Protein AF-A0A3D2ISQ5-F1 (afdb_monomer_lite)

Radius of gyration: 19.72 Å; chains: 1; bounding box: 46×24×69 Å

Structure (mmCIF, N/CA/C/O backbone):
data_AF-A0A3D2ISQ5-F1
#
_entry.id   AF-A0A3D2ISQ5-F1
#
loop_
_atom_site.group_PDB
_atom_site.id
_atom_site.type_symbol
_atom_site.label_atom_id
_atom_site.label_alt_id
_atom_site.label_comp_id
_atom_site.label_asym_id
_atom_site.label_entity_id
_atom_site.label_seq_id
_atom_site.pdbx_PDB_ins_code
_atom_site.Cartn_x
_atom_site.Cartn_y
_atom_site.Cartn_z
_atom_site.occupancy
_atom_site.B_iso_or_equiv
_atom_site.auth_seq_id
_atom_site.auth_comp_id
_atom_site.auth_asym_id
_atom_site.auth_atom_id
_atom_site.pdbx_PDB_model_num
ATOM 1 N N . MET A 1 1 ? 30.476 -6.057 -50.466 1.00 36.81 1 MET A N 1
ATOM 2 C CA . MET A 1 1 ? 29.668 -5.274 -49.507 1.00 36.81 1 MET A CA 1
ATOM 3 C C . MET A 1 1 ? 29.248 -6.210 -48.394 1.00 36.81 1 MET A C 1
ATOM 5 O O . MET A 1 1 ? 28.459 -7.108 -48.647 1.00 36.81 1 MET A O 1
ATOM 9 N N . THR A 1 2 ? 29.824 -6.058 -47.205 1.00 35.75 2 THR A N 1
ATOM 10 C CA . THR A 1 2 ? 29.483 -6.879 -46.037 1.00 35.75 2 THR A CA 1
ATOM 11 C C . THR A 1 2 ? 28.446 -6.111 -45.229 1.00 35.75 2 THR A C 1
ATOM 13 O O . THR A 1 2 ? 28.744 -5.031 -44.726 1.00 35.75 2 THR A O 1
ATOM 16 N N . ILE A 1 3 ? 27.216 -6.621 -45.166 1.00 45.00 3 ILE A N 1
ATOM 17 C CA . ILE A 1 3 ? 26.147 -6.029 -44.357 1.00 45.00 3 ILE A CA 1
ATOM 18 C C . ILE A 1 3 ? 26.458 -6.379 -42.902 1.00 45.00 3 ILE A C 1
ATOM 20 O O . ILE A 1 3 ? 26.284 -7.519 -42.481 1.00 45.00 3 ILE A O 1
ATOM 24 N N . ALA A 1 4 ? 26.982 -5.414 -42.150 1.00 48.41 4 ALA A N 1
ATOM 25 C CA . ALA A 1 4 ? 27.129 -5.546 -40.711 1.00 48.41 4 ALA A CA 1
ATOM 26 C C . ALA A 1 4 ? 25.734 -5.445 -40.081 1.00 48.41 4 ALA A C 1
ATOM 28 O O . ALA A 1 4 ? 25.139 -4.369 -40.040 1.00 48.41 4 ALA A O 1
ATOM 29 N N . THR A 1 5 ? 25.196 -6.565 -39.603 1.00 49.75 5 THR A N 1
ATOM 30 C CA . THR A 1 5 ? 24.053 -6.569 -38.690 1.00 49.75 5 THR A CA 1
ATOM 31 C C . THR A 1 5 ? 24.490 -5.892 -37.398 1.00 49.75 5 THR A C 1
ATOM 33 O O . THR A 1 5 ? 25.179 -6.484 -36.567 1.00 49.75 5 THR A O 1
ATOM 36 N N . SER A 1 6 ? 24.121 -4.621 -37.235 1.00 53.31 6 SER A N 1
ATOM 37 C CA . SER A 1 6 ? 24.227 -3.922 -35.962 1.00 53.31 6 SER A CA 1
ATOM 38 C C . SER A 1 6 ? 23.303 -4.617 -34.966 1.00 53.31 6 SER A C 1
ATOM 40 O O . SER A 1 6 ? 22.108 -4.335 -34.906 1.00 53.31 6 SER A O 1
ATOM 42 N N . HIS A 1 7 ? 23.850 -5.556 -34.200 1.00 51.69 7 HIS A N 1
ATOM 43 C CA . HIS A 1 7 ? 23.223 -6.031 -32.979 1.00 51.69 7 HIS A CA 1
ATOM 44 C C . HIS A 1 7 ? 23.154 -4.849 -32.015 1.00 51.69 7 HIS A C 1
ATOM 46 O O . HIS A 1 7 ? 24.131 -4.518 -31.346 1.00 51.69 7 HIS A O 1
ATOM 52 N N . THR A 1 8 ? 22.006 -4.176 -31.973 1.00 55.41 8 THR A N 1
ATOM 53 C CA . THR A 1 8 ? 21.670 -3.299 -30.858 1.00 55.41 8 THR A CA 1
ATOM 54 C C . THR A 1 8 ? 21.606 -4.207 -29.629 1.00 55.41 8 THR A C 1
ATOM 56 O O . THR A 1 8 ? 20.790 -5.133 -29.625 1.00 55.41 8 THR A O 1
ATOM 59 N N . PRO A 1 9 ? 22.482 -4.044 -28.623 1.00 51.16 9 PRO A N 1
ATOM 60 C CA . PRO A 1 9 ? 22.378 -4.838 -27.411 1.00 51.16 9 PRO A CA 1
ATOM 61 C C . PRO A 1 9 ? 21.010 -4.522 -26.820 1.00 51.16 9 PRO A C 1
ATOM 63 O O . PRO A 1 9 ? 20.696 -3.341 -26.653 1.00 51.16 9 PRO A O 1
ATOM 66 N N . GLU A 1 10 ? 20.186 -5.538 -26.550 1.00 55.97 10 GLU A N 1
ATOM 67 C CA . GLU A 1 10 ? 18.948 -5.327 -25.802 1.00 55.97 10 GLU A CA 1
ATOM 68 C C . GLU A 1 10 ? 19.310 -4.504 -24.563 1.00 55.97 10 GLU A C 1
ATOM 70 O O . GLU A 1 10 ? 20.126 -4.933 -23.741 1.00 55.97 10 GLU A O 1
ATOM 75 N N . SER A 1 11 ? 18.769 -3.285 -24.470 1.00 57.72 11 SER A N 1
ATOM 76 C CA . SER A 1 11 ? 18.879 -2.449 -23.280 1.00 57.72 11 SER A CA 1
ATOM 77 C C . SER A 1 11 ? 18.552 -3.343 -22.095 1.00 57.72 11 SER A C 1
ATOM 79 O O . SER A 1 11 ? 17.449 -3.885 -22.086 1.00 57.72 11 SER A O 1
ATOM 81 N N . LYS A 1 12 ? 19.522 -3.574 -21.194 1.00 57.19 12 LYS A N 1
ATOM 82 C CA . LYS A 1 12 ? 19.449 -4.502 -20.050 1.00 57.19 12 LYS A CA 1
ATOM 83 C C . LYS A 1 12 ? 18.000 -4.672 -19.585 1.00 57.19 12 LYS A C 1
ATOM 85 O O . LYS A 1 12 ? 17.524 -3.844 -18.815 1.00 57.19 12 LYS A O 1
ATOM 90 N N . LYS A 1 13 ? 17.300 -5.706 -20.068 1.00 57.69 13 LYS A N 1
ATOM 91 C CA . LYS A 1 13 ? 15.940 -6.009 -19.615 1.00 57.69 13 LYS A CA 1
ATOM 92 C C . LYS A 1 13 ? 16.077 -6.272 -18.127 1.00 57.69 13 LYS A C 1
ATOM 94 O O . LYS A 1 13 ? 16.698 -7.266 -17.742 1.00 57.69 13 LYS A O 1
ATOM 99 N N . ILE A 1 14 ? 15.609 -5.351 -17.287 1.00 62.44 14 ILE A N 1
ATOM 100 C CA . ILE A 1 14 ? 15.660 -5.560 -15.847 1.00 62.44 14 ILE A CA 1
ATOM 101 C C . ILE A 1 14 ? 14.761 -6.767 -15.615 1.00 62.44 14 ILE A C 1
ATOM 103 O O . ILE A 1 14 ? 13.574 -6.763 -15.947 1.00 62.44 14 ILE A O 1
ATOM 107 N N . ASN A 1 15 ? 15.379 -7.858 -15.167 1.00 73.00 15 ASN A N 1
ATOM 108 C CA . ASN A 1 15 ? 14.728 -9.157 -15.112 1.00 73.00 15 ASN A CA 1
ATOM 109 C C . ASN A 1 15 ? 13.374 -9.005 -14.398 1.00 73.00 15 ASN A C 1
ATOM 111 O O . ASN A 1 15 ? 13.309 -8.380 -13.341 1.00 73.00 15 ASN A O 1
ATOM 115 N N . GLY A 1 16 ? 12.291 -9.527 -14.971 1.00 71.31 16 GLY A N 1
ATOM 116 C CA . GLY A 1 16 ? 10.963 -9.512 -14.348 1.00 71.31 16 GLY A CA 1
ATOM 117 C C . GLY A 1 16 ? 10.217 -8.169 -14.292 1.00 71.31 16 GLY A C 1
ATOM 118 O O . GLY A 1 16 ? 9.302 -8.054 -13.482 1.00 71.31 16 GLY A O 1
ATOM 119 N N . GLU A 1 17 ? 10.555 -7.167 -15.112 1.00 79.44 17 GLU A N 1
ATOM 120 C CA . GLU A 1 17 ? 9.748 -5.932 -15.262 1.00 79.44 17 GLU A CA 1
ATOM 121 C C . GLU A 1 17 ? 8.310 -6.184 -15.736 1.00 79.44 17 GLU A C 1
ATOM 123 O O . GLU A 1 17 ? 7.391 -5.468 -15.352 1.00 79.44 17 GLU A O 1
ATOM 128 N N . HIS A 1 18 ? 8.109 -7.238 -16.526 1.00 82.94 18 HIS A N 1
ATOM 129 C CA . HIS A 1 18 ? 6.800 -7.664 -17.022 1.00 82.94 18 HIS A CA 1
ATOM 130 C C . HIS A 1 18 ? 5.982 -8.455 -15.985 1.00 82.94 18 HIS A C 1
ATOM 132 O O . HIS A 1 18 ? 4.837 -8.811 -16.253 1.00 82.94 18 HIS A O 1
ATOM 138 N N . ILE A 1 19 ? 6.557 -8.775 -14.819 1.00 89.00 19 ILE A N 1
ATOM 139 C CA . ILE A 1 19 ? 5.844 -9.503 -13.767 1.00 89.00 19 ILE A CA 1
ATOM 140 C C . ILE A 1 19 ? 4.914 -8.527 -13.054 1.00 89.00 19 ILE A C 1
ATOM 142 O O . ILE A 1 19 ? 5.369 -7.547 -12.457 1.00 89.00 19 ILE A O 1
ATOM 146 N N . LEU A 1 20 ? 3.621 -8.837 -13.075 1.00 92.62 20 LEU A N 1
ATOM 147 C CA . LEU A 1 20 ? 2.625 -8.171 -12.249 1.00 92.62 20 LEU A CA 1
ATOM 148 C C . LEU A 1 20 ? 2.540 -8.863 -10.890 1.00 92.62 20 LEU A C 1
ATOM 150 O O . LEU A 1 20 ? 2.415 -10.084 -10.809 1.00 92.62 20 LEU A O 1
ATOM 154 N N . ILE A 1 21 ? 2.595 -8.071 -9.826 1.00 92.00 21 ILE A N 1
ATOM 155 C CA . ILE A 1 21 ? 2.383 -8.526 -8.455 1.00 92.00 21 ILE A CA 1
ATOM 156 C C . ILE A 1 21 ? 1.065 -7.939 -7.979 1.00 92.00 21 ILE A C 1
ATOM 158 O O . ILE A 1 21 ? 0.839 -6.743 -8.139 1.00 92.00 21 ILE A O 1
ATOM 162 N N . ASN A 1 22 ? 0.225 -8.782 -7.385 1.00 92.00 22 ASN A N 1
ATOM 163 C CA . ASN A 1 22 ? -0.920 -8.360 -6.593 1.00 92.00 22 ASN A CA 1
ATOM 164 C C . ASN A 1 22 ? -0.634 -8.690 -5.126 1.00 92.00 22 ASN A C 1
ATOM 166 O O . ASN A 1 22 ? -0.283 -9.828 -4.810 1.00 92.00 22 ASN A O 1
ATOM 170 N N . MET A 1 23 ? -0.773 -7.705 -4.249 1.00 87.81 23 MET A N 1
ATOM 171 C CA . MET A 1 23 ? -0.622 -7.871 -2.810 1.00 87.81 23 MET A CA 1
ATOM 172 C C . MET A 1 23 ? -1.927 -7.498 -2.124 1.00 87.81 23 MET A C 1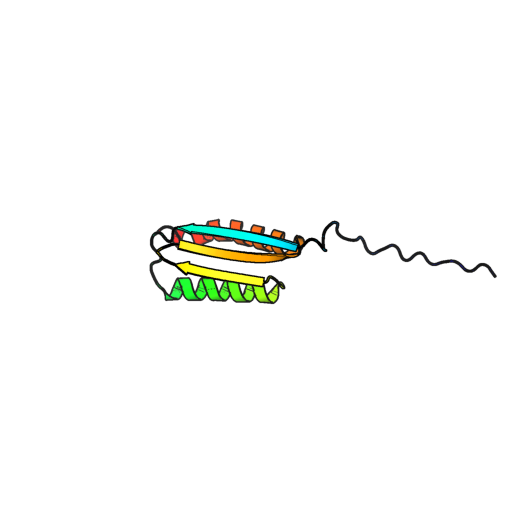
ATOM 174 O O . MET A 1 23 ? -2.528 -6.476 -2.446 1.00 87.81 23 MET A O 1
ATOM 178 N N . ILE A 1 24 ? -2.340 -8.330 -1.170 1.00 88.69 24 ILE A N 1
ATOM 179 C CA . ILE A 1 24 ? -3.519 -8.102 -0.340 1.00 88.69 24 ILE A CA 1
ATOM 180 C C . ILE A 1 24 ? -3.055 -8.023 1.110 1.00 88.69 24 ILE A C 1
ATOM 182 O O . ILE A 1 24 ? -2.374 -8.923 1.600 1.00 88.69 24 ILE A O 1
ATOM 186 N N . TYR A 1 25 ? -3.427 -6.940 1.777 1.00 82.69 25 TYR A N 1
ATOM 187 C CA . TYR A 1 25 ? -3.161 -6.690 3.182 1.00 82.69 25 TYR A CA 1
ATOM 188 C C . TYR A 1 25 ? -4.483 -6.567 3.935 1.00 82.69 25 TYR A C 1
ATOM 190 O O . TYR A 1 25 ? -5.411 -5.897 3.477 1.00 82.69 25 TYR A O 1
ATOM 198 N N . ILE A 1 26 ? -4.561 -7.234 5.085 1.00 84.69 26 ILE A N 1
ATOM 199 C CA . ILE A 1 26 ? -5.728 -7.222 5.963 1.00 84.69 26 ILE A CA 1
ATOM 200 C C . ILE A 1 26 ? -5.257 -6.807 7.353 1.00 84.69 26 ILE A C 1
ATOM 202 O O . ILE A 1 26 ? -4.379 -7.454 7.925 1.00 84.69 26 ILE A O 1
ATOM 206 N N . ALA A 1 27 ? -5.847 -5.743 7.890 1.00 79.81 27 ALA A N 1
ATOM 207 C CA . ALA A 1 27 ? -5.544 -5.224 9.218 1.00 79.81 27 ALA A CA 1
ATOM 208 C C . ALA A 1 27 ? -6.812 -4.994 10.024 1.00 79.81 27 ALA A C 1
ATOM 210 O O . ALA A 1 27 ? -7.831 -4.570 9.480 1.00 79.81 27 ALA A O 1
ATOM 211 N N . LYS A 1 28 ? -6.732 -5.222 11.335 1.00 81.38 28 LYS A N 1
ATOM 212 C CA . LYS A 1 28 ? -7.768 -4.783 12.265 1.00 81.38 28 LYS A CA 1
ATOM 213 C C . LYS A 1 28 ? -7.616 -3.278 12.494 1.00 81.38 28 LYS A C 1
ATOM 215 O O . LYS A 1 28 ? -6.531 -2.809 12.815 1.00 81.38 28 LYS A O 1
ATOM 220 N N . ASN A 1 29 ? -8.706 -2.551 12.322 1.00 70.56 29 ASN A N 1
ATOM 221 C CA . ASN A 1 29 ? -8.870 -1.149 12.665 1.00 70.56 29 ASN A CA 1
ATOM 222 C C . ASN A 1 29 ? -9.187 -1.049 14.166 1.00 70.56 29 ASN A C 1
ATOM 224 O O . ASN A 1 29 ? -10.351 -1.016 14.564 1.00 70.56 29 ASN A O 1
ATOM 228 N N . VAL A 1 30 ? -8.151 -1.141 14.996 1.00 58.25 30 VAL A N 1
ATOM 229 C CA . VAL A 1 30 ? -8.233 -0.845 16.430 1.00 58.25 30 VAL A CA 1
ATOM 230 C C . VAL A 1 30 ? -7.947 0.642 16.573 1.00 58.25 30 VAL A C 1
ATOM 232 O O . VAL A 1 30 ? -6.802 1.039 16.413 1.00 58.25 30 VAL A O 1
ATOM 235 N N . ASP A 1 31 ? -9.015 1.410 16.785 1.00 62.12 31 ASP A N 1
ATOM 236 C CA . ASP A 1 31 ? -9.011 2.842 17.089 1.00 62.12 31 ASP A CA 1
ATOM 237 C C . ASP A 1 31 ? -8.349 3.724 16.016 1.00 62.12 31 ASP A C 1
ATOM 239 O O . ASP A 1 31 ? -7.149 3.957 15.980 1.00 62.12 31 ASP A O 1
ATOM 243 N N . LEU A 1 32 ? -9.171 4.220 15.090 1.00 58.47 32 LEU A N 1
ATOM 244 C CA . LEU A 1 32 ? -8.785 5.311 14.200 1.00 58.47 32 LEU A CA 1
ATOM 245 C C . LEU A 1 32 ? -9.505 6.565 14.639 1.00 58.47 32 LEU A C 1
ATOM 247 O O . LEU A 1 32 ? -10.581 6.911 14.140 1.00 58.47 32 LEU A O 1
ATOM 251 N N . ASP A 1 33 ? -8.896 7.224 15.614 1.00 61.53 33 ASP A N 1
ATOM 252 C CA . ASP A 1 33 ? -9.353 8.516 16.069 1.00 61.53 33 ASP A CA 1
ATOM 253 C C . ASP A 1 33 ? -9.015 9.593 15.017 1.00 61.53 33 ASP A C 1
ATOM 255 O O . ASP A 1 33 ? -7.898 9.728 14.518 1.00 61.53 33 ASP A O 1
ATOM 259 N N . SER A 1 34 ? -10.038 10.377 14.669 1.00 59.91 34 SER A N 1
ATOM 260 C CA . SER A 1 34 ? -10.050 11.498 13.714 1.00 59.91 34 SER A CA 1
ATOM 261 C C . SER A 1 34 ? -10.149 11.150 12.208 1.00 59.91 34 SER A C 1
ATOM 263 O O . SER A 1 34 ? -9.188 11.030 11.447 1.00 59.91 34 SER A O 1
ATOM 265 N N . GLY A 1 35 ? -11.387 11.125 11.697 1.00 70.88 35 GLY A N 1
ATOM 266 C CA . GLY A 1 35 ? -11.681 10.912 10.270 1.00 70.88 35 GLY A CA 1
ATOM 267 C C . GLY A 1 35 ? -10.967 11.866 9.290 1.00 70.88 35 GLY A C 1
ATOM 268 O O . GLY A 1 35 ? -10.797 11.518 8.122 1.00 70.88 35 GLY A O 1
ATOM 269 N N . ILE A 1 36 ? -10.497 13.039 9.735 1.00 77.00 36 ILE A N 1
ATOM 270 C CA . ILE A 1 36 ? -9.738 13.987 8.898 1.00 77.00 36 ILE A CA 1
ATOM 271 C C . ILE A 1 36 ? -8.328 13.465 8.592 1.00 77.00 36 ILE A C 1
ATOM 273 O O . ILE A 1 36 ? -7.888 13.550 7.443 1.00 77.00 36 ILE A O 1
ATOM 277 N N . GLU A 1 37 ? -7.612 12.937 9.586 1.00 76.69 37 GLU A N 1
ATOM 278 C CA . GLU A 1 37 ? -6.246 12.435 9.395 1.00 76.69 37 GLU A CA 1
ATOM 279 C C . GLU A 1 37 ? -6.242 11.165 8.555 1.00 76.69 37 GLU A C 1
ATOM 281 O O . GLU A 1 37 ? -5.467 11.067 7.599 1.00 76.69 37 GLU A O 1
ATOM 286 N N . LEU A 1 38 ? -7.195 10.264 8.816 1.00 77.56 38 LEU A N 1
ATOM 287 C CA . LEU A 1 38 ? -7.416 9.086 7.984 1.00 77.56 38 LEU A CA 1
ATOM 288 C C . LEU A 1 38 ? -7.671 9.481 6.526 1.00 77.56 38 LEU A C 1
ATOM 290 O O . LEU A 1 38 ? -7.000 8.985 5.624 1.00 77.56 38 LEU A O 1
ATOM 294 N N . THR A 1 39 ? -8.591 10.417 6.281 1.00 80.00 39 THR A N 1
ATOM 295 C CA . THR A 1 39 ? -8.920 10.855 4.915 1.00 80.00 39 THR A CA 1
ATOM 296 C C . THR A 1 39 ? -7.701 11.444 4.198 1.00 80.00 39 THR A C 1
ATOM 298 O O . THR A 1 39 ? -7.471 11.143 3.027 1.00 80.00 39 THR A O 1
ATOM 301 N N . ARG A 1 40 ? -6.872 12.237 4.892 1.00 83.62 40 ARG A N 1
ATOM 302 C CA . ARG A 1 40 ? -5.625 12.785 4.325 1.00 83.62 40 ARG A CA 1
ATOM 303 C C . ARG A 1 40 ? -4.613 11.694 3.988 1.00 83.62 40 ARG A C 1
ATOM 305 O O . ARG A 1 40 ? -4.007 11.750 2.918 1.00 83.62 40 ARG A O 1
ATOM 312 N N . ALA A 1 41 ? -4.435 10.714 4.871 1.00 80.38 41 ALA A N 1
ATOM 313 C CA . ALA A 1 41 ? -3.533 9.592 4.634 1.00 80.38 41 ALA A CA 1
ATOM 314 C C . ALA A 1 41 ? -3.996 8.756 3.431 1.00 80.38 41 ALA A C 1
ATOM 316 O O . ALA A 1 41 ? -3.191 8.431 2.558 1.00 80.38 41 ALA A O 1
ATOM 317 N N . LEU A 1 42 ? -5.297 8.471 3.338 1.00 82.75 42 LEU A N 1
ATOM 318 C CA . LEU A 1 42 ? -5.875 7.732 2.218 1.00 82.75 42 LEU A CA 1
ATOM 319 C C . LEU A 1 42 ? -5.692 8.467 0.888 1.00 82.75 42 LEU A C 1
ATOM 321 O O . LEU A 1 42 ? -5.253 7.854 -0.083 1.00 82.75 42 LEU A O 1
ATOM 325 N N . GLU A 1 43 ? -5.954 9.774 0.843 1.00 86.81 43 GLU A N 1
ATOM 326 C CA . GLU A 1 43 ? -5.781 10.564 -0.381 1.00 86.81 43 GLU A CA 1
ATOM 327 C C . GLU A 1 43 ? -4.310 10.659 -0.805 1.00 86.81 43 GLU A C 1
ATOM 329 O O . GLU A 1 43 ? -3.995 10.535 -1.991 1.00 86.81 43 GLU A O 1
ATOM 334 N N . TYR A 1 44 ? -3.393 10.815 0.155 1.00 88.31 44 TYR A N 1
ATOM 335 C CA . TYR A 1 44 ? -1.957 10.776 -0.119 1.00 88.31 44 TYR A CA 1
ATOM 336 C C . TYR A 1 44 ? -1.552 9.465 -0.805 1.00 88.31 44 TYR A C 1
ATOM 338 O O . TYR A 1 44 ? -0.879 9.481 -1.839 1.00 88.31 44 TYR A O 1
ATOM 346 N N . TRP A 1 45 ? -1.987 8.327 -0.255 1.00 86.31 45 TRP A N 1
ATOM 347 C CA . TRP A 1 45 ? -1.669 7.014 -0.813 1.00 86.31 45 TRP A CA 1
ATOM 348 C C . TRP A 1 45 ? -2.357 6.761 -2.152 1.00 86.31 45 TRP A C 1
ATOM 350 O O . TRP A 1 45 ? -1.714 6.241 -3.062 1.00 86.31 45 TRP A O 1
ATOM 360 N N . ARG A 1 46 ? -3.615 7.188 -2.315 1.00 87.69 46 ARG A N 1
ATOM 361 C CA . ARG A 1 46 ? -4.348 7.093 -3.585 1.00 87.69 46 ARG A CA 1
ATOM 362 C C . ARG A 1 46 ? -3.579 7.784 -4.712 1.00 87.69 46 ARG A C 1
ATOM 364 O O . ARG A 1 46 ? -3.330 7.161 -5.742 1.00 87.69 46 ARG A O 1
ATOM 371 N N . ARG A 1 47 ? -3.148 9.033 -4.493 1.00 91.06 47 ARG A N 1
ATOM 372 C CA . ARG A 1 47 ? -2.353 9.801 -5.466 1.00 91.06 47 ARG A CA 1
ATOM 373 C C . ARG A 1 47 ? -1.005 9.155 -5.743 1.00 91.06 47 ARG A C 1
ATOM 375 O O . ARG A 1 47 ? -0.616 9.037 -6.897 1.00 91.06 47 ARG A O 1
ATOM 382 N N . TYR A 1 48 ? -0.315 8.687 -4.702 1.00 90.25 48 TYR A N 1
ATOM 383 C CA . TYR A 1 48 ? 0.958 7.992 -4.870 1.00 90.25 48 TYR A CA 1
ATOM 384 C C . TYR A 1 48 ? 0.818 6.750 -5.761 1.00 90.25 48 TYR A C 1
ATOM 386 O O . TYR A 1 48 ? 1.640 6.543 -6.650 1.00 90.25 48 TYR A O 1
ATOM 394 N N . PHE A 1 49 ? -0.212 5.927 -5.552 1.00 90.00 49 PHE A N 1
ATOM 395 C CA . PHE A 1 49 ? -0.431 4.741 -6.378 1.00 90.00 49 PHE A CA 1
ATOM 396 C C . PHE A 1 49 ? -0.771 5.104 -7.827 1.00 90.00 49 PHE A C 1
ATOM 398 O O . PHE A 1 49 ? -0.189 4.525 -8.743 1.00 90.00 49 PHE A O 1
ATOM 405 N N . GLU A 1 50 ? -1.624 6.109 -8.032 1.00 90.25 50 GLU A N 1
ATOM 406 C CA . GLU A 1 50 ? -1.979 6.622 -9.359 1.00 90.25 50 GLU A CA 1
ATOM 407 C C . GLU A 1 50 ? -0.745 7.131 -10.125 1.00 90.25 50 GLU A C 1
ATOM 409 O O . GLU A 1 50 ? -0.479 6.681 -11.238 1.00 90.25 50 GLU A O 1
ATOM 414 N N . GLU A 1 51 ? 0.078 7.975 -9.496 1.00 94.19 51 GLU A N 1
ATOM 415 C CA . GLU A 1 51 ? 1.311 8.528 -10.081 1.00 94.19 51 GLU A CA 1
ATOM 416 C C . GLU A 1 51 ? 2.356 7.448 -10.423 1.00 94.19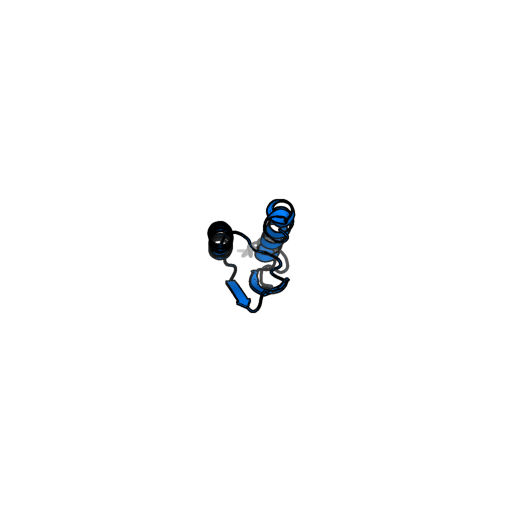 51 GLU A C 1
ATOM 418 O O . GLU A 1 51 ? 3.215 7.660 -11.279 1.00 94.19 51 GLU A O 1
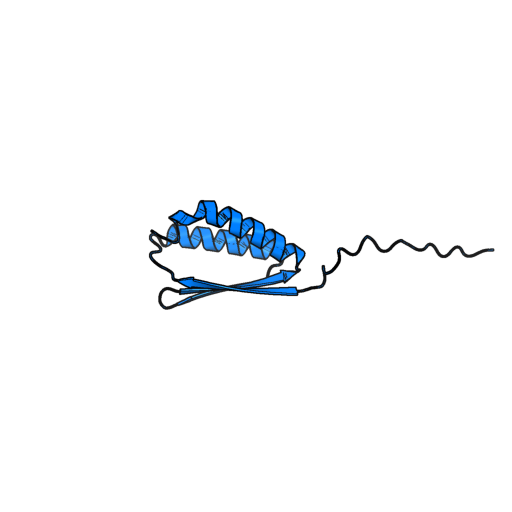ATOM 423 N N . ASN A 1 52 ? 2.293 6.280 -9.773 1.00 90.94 52 ASN A N 1
ATOM 424 C CA . ASN A 1 52 ? 3.238 5.176 -9.961 1.00 90.94 52 ASN A CA 1
ATOM 425 C C . ASN A 1 52 ? 2.659 4.006 -10.781 1.00 90.94 52 ASN A C 1
ATOM 427 O O . ASN A 1 52 ? 3.283 2.945 -10.840 1.00 90.94 52 ASN A O 1
ATOM 431 N N . ASN A 1 53 ? 1.508 4.189 -11.442 1.00 92.19 53 ASN A N 1
ATOM 432 C CA . ASN A 1 53 ? 0.818 3.153 -12.227 1.00 92.19 53 ASN A CA 1
ATOM 433 C C . ASN A 1 53 ? 0.513 1.876 -11.420 1.00 92.19 53 ASN A C 1
ATOM 435 O O . ASN A 1 53 ? 0.650 0.755 -11.917 1.00 92.19 53 ASN A O 1
ATOM 439 N N . ILE A 1 54 ? 0.120 2.046 -10.158 1.00 92.62 54 ILE A N 1
ATOM 440 C CA . ILE A 1 54 ? -0.301 0.966 -9.267 1.00 92.62 54 ILE A CA 1
ATOM 441 C C . ILE A 1 54 ? -1.820 1.045 -9.119 1.00 92.62 54 ILE A C 1
ATOM 443 O O . ILE A 1 54 ? -2.361 2.020 -8.599 1.00 92.62 54 ILE A O 1
ATOM 447 N N . ALA A 1 55 ? -2.520 0.004 -9.561 1.00 93.12 55 ALA A N 1
ATOM 448 C CA . ALA A 1 55 ? -3.944 -0.136 -9.297 1.00 93.12 55 ALA A CA 1
ATOM 449 C C . ALA A 1 55 ? -4.135 -0.481 -7.818 1.00 93.12 55 ALA A C 1
ATOM 451 O O . ALA A 1 55 ? -3.423 -1.331 -7.289 1.00 93.12 55 ALA A O 1
ATOM 452 N N . SER A 1 56 ? -5.084 0.156 -7.137 1.00 90.38 56 SER A N 1
ATOM 453 C CA . SER A 1 56 ? -5.362 -0.144 -5.733 1.00 90.38 56 SER A CA 1
ATOM 454 C C . SER A 1 56 ? -6.852 -0.086 -5.424 1.00 90.38 56 SER A C 1
ATOM 456 O O . SER A 1 56 ? -7.606 0.642 -6.067 1.00 90.38 56 SER A O 1
ATOM 458 N N . ALA A 1 57 ? -7.266 -0.872 -4.435 1.00 89.81 57 ALA A N 1
ATOM 459 C CA . ALA A 1 57 ? -8.601 -0.844 -3.861 1.00 89.81 57 ALA A CA 1
ATOM 460 C C . ALA A 1 57 ? -8.486 -0.956 -2.342 1.00 89.81 57 ALA A C 1
ATOM 462 O O . ALA A 1 57 ? -7.642 -1.695 -1.832 1.00 89.81 57 ALA A O 1
ATOM 463 N N . LEU A 1 58 ? -9.338 -0.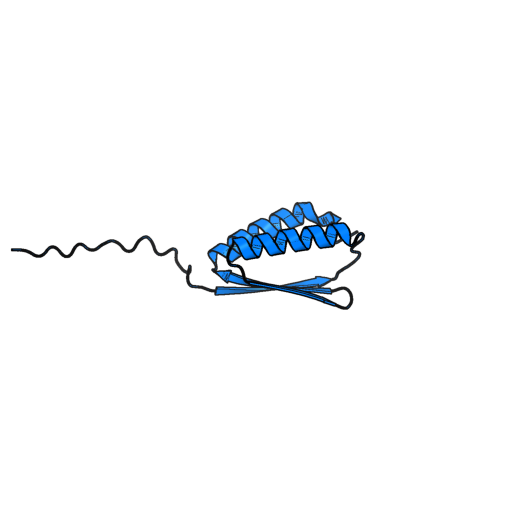221 -1.632 1.00 87.00 58 LEU A N 1
ATOM 464 C CA . LEU A 1 58 ? -9.437 -0.275 -0.183 1.00 87.00 58 LEU A CA 1
ATOM 465 C C . LEU A 1 58 ? -10.899 -0.423 0.224 1.00 87.00 58 LEU A C 1
ATOM 467 O O . LEU A 1 58 ? -11.752 0.344 -0.218 1.00 87.00 58 LEU A O 1
ATOM 471 N N . VAL A 1 59 ? -11.159 -1.384 1.102 1.00 85.88 59 VAL A N 1
ATOM 472 C CA . VAL A 1 59 ? -12.448 -1.583 1.758 1.00 85.88 59 VAL A CA 1
ATOM 473 C C . VAL A 1 59 ? -12.243 -1.454 3.261 1.00 85.88 59 VAL A C 1
ATOM 475 O O . VAL A 1 59 ? -11.308 -2.029 3.820 1.00 85.88 59 VAL A O 1
ATOM 478 N N . ILE A 1 60 ? -13.128 -0.698 3.905 1.00 81.81 60 ILE A N 1
ATOM 479 C CA . ILE A 1 60 ? -13.202 -0.576 5.359 1.00 81.81 60 ILE A CA 1
ATOM 480 C C . ILE A 1 60 ? -14.529 -1.194 5.778 1.00 81.81 60 ILE A C 1
ATOM 482 O O . ILE A 1 60 ? -15.584 -0.748 5.328 1.00 81.81 60 ILE A O 1
ATOM 486 N N . SER A 1 61 ? -14.490 -2.243 6.591 1.00 81.94 61 SER A N 1
ATOM 487 C CA . SER A 1 61 ? -15.696 -2.954 7.014 1.00 81.94 61 SER A CA 1
ATOM 488 C C . SER A 1 61 ? -15.496 -3.568 8.391 1.00 81.94 61 SER A C 1
ATOM 490 O O . SER A 1 61 ? -14.449 -4.150 8.643 1.00 81.94 61 SER A O 1
ATOM 492 N N . GLU A 1 62 ? -16.478 -3.405 9.283 1.00 81.81 62 GLU A N 1
ATOM 493 C CA . GLU A 1 62 ? -16.525 -4.049 10.610 1.00 81.81 62 GLU A CA 1
ATOM 494 C C . GLU A 1 62 ? -15.228 -3.940 11.433 1.00 81.81 62 GLU A C 1
ATOM 496 O O . GLU A 1 62 ? -14.810 -4.878 12.109 1.00 81.81 62 GLU A O 1
ATOM 501 N N . GLY A 1 63 ? -14.558 -2.787 11.370 1.00 78.56 63 GLY A N 1
ATOM 502 C CA . GLY A 1 63 ? -13.289 -2.599 12.072 1.00 78.56 63 GLY A CA 1
ATOM 503 C C . GLY A 1 63 ? -12.117 -3.339 11.420 1.00 78.56 63 GLY A C 1
ATOM 504 O O . GLY A 1 63 ? -11.160 -3.685 12.102 1.00 78.56 63 GLY A O 1
ATOM 505 N N . TYR A 1 64 ? -12.162 -3.571 10.109 1.00 82.12 64 TYR A N 1
ATOM 506 C CA . TYR A 1 64 ? -11.054 -4.083 9.309 1.00 82.12 64 TYR A CA 1
ATOM 507 C C . TYR A 1 64 ? -10.778 -3.190 8.104 1.00 82.12 64 TYR A C 1
ATOM 509 O O . TYR A 1 64 ? -11.692 -2.656 7.476 1.00 82.12 64 TYR A O 1
ATOM 517 N N . PHE A 1 65 ? -9.499 -3.097 7.755 1.00 82.19 65 PHE A N 1
ATOM 518 C CA . PHE A 1 65 ? -9.020 -2.623 6.467 1.00 82.19 65 PHE A CA 1
ATOM 519 C C . PHE A 1 65 ? -8.641 -3.817 5.610 1.00 82.19 65 PHE A C 1
ATOM 521 O O . PHE A 1 65 ? -7.817 -4.637 6.013 1.00 82.19 65 PHE A O 1
ATOM 528 N N . VAL A 1 66 ? -9.204 -3.881 4.410 1.00 86.31 66 VAL A N 1
ATOM 529 C CA . VAL A 1 66 ? -8.800 -4.818 3.366 1.00 86.31 66 VAL A CA 1
ATOM 530 C C . VAL A 1 66 ? -8.310 -3.994 2.190 1.00 86.31 66 VAL A C 1
ATOM 532 O O . VAL A 1 66 ? -9.096 -3.306 1.537 1.00 86.31 66 VAL A O 1
ATOM 535 N N . GLN A 1 67 ? -7.007 -4.041 1.930 1.00 86.25 67 GLN A N 1
ATOM 536 C CA . GLN A 1 67 ? -6.380 -3.303 0.843 1.00 86.25 67 GLN A CA 1
ATOM 537 C C . GLN A 1 67 ? -5.745 -4.263 -0.150 1.00 86.25 67 GLN A C 1
ATOM 539 O O . GLN A 1 67 ? -5.001 -5.161 0.238 1.00 86.25 67 GLN A O 1
ATOM 544 N N . SER A 1 68 ? -5.994 -4.042 -1.436 1.00 89.75 68 SER A N 1
ATOM 545 C CA . SER A 1 68 ? -5.270 -4.704 -2.518 1.00 89.75 68 SER A CA 1
ATOM 546 C C . SER A 1 68 ? -4.544 -3.679 -3.368 1.00 89.75 68 SER A C 1
ATOM 548 O O . SER A 1 68 ? -5.113 -2.629 -3.673 1.00 89.75 68 SER A O 1
ATOM 550 N N . PHE A 1 69 ? -3.331 -3.992 -3.806 1.00 89.75 69 PHE A N 1
ATOM 551 C CA . PHE A 1 69 ? -2.622 -3.197 -4.799 1.00 89.75 69 PHE A CA 1
ATOM 552 C C . PHE A 1 69 ? -1.886 -4.084 -5.800 1.00 89.75 69 PHE A C 1
ATOM 554 O O . PHE A 1 69 ? -1.269 -5.089 -5.442 1.00 89.75 69 PHE A O 1
ATOM 561 N N . GLN A 1 70 ? -1.966 -3.694 -7.069 1.00 94.06 70 GLN A N 1
ATOM 562 C CA . GLN A 1 70 ? -1.448 -4.430 -8.207 1.00 94.06 70 GLN A CA 1
ATOM 563 C C . GLN A 1 70 ? -0.604 -3.519 -9.094 1.00 94.06 70 GLN A C 1
ATOM 565 O O . GLN A 1 70 ? -1.014 -2.420 -9.460 1.00 94.06 70 GLN A O 1
ATOM 570 N N . GLY A 1 71 ? 0.573 -3.994 -9.479 1.00 93.06 71 GLY A N 1
ATOM 571 C CA . GLY A 1 71 ? 1.475 -3.248 -10.347 1.00 93.06 71 GLY A CA 1
ATOM 572 C C . GLY A 1 71 ? 2.658 -4.090 -10.794 1.00 93.06 71 GLY A C 1
ATOM 573 O O . GLY A 1 71 ? 2.752 -5.279 -10.478 1.00 93.06 71 GLY A O 1
ATOM 574 N N . THR A 1 72 ? 3.579 -3.474 -11.532 1.00 93.38 72 THR A N 1
ATOM 575 C CA . THR A 1 72 ? 4.827 -4.139 -11.921 1.00 93.38 72 THR A CA 1
ATOM 576 C C . THR A 1 72 ? 5.673 -4.435 -10.686 1.00 93.38 72 THR A C 1
ATOM 578 O O . THR A 1 72 ? 5.670 -3.685 -9.706 1.00 93.38 72 THR A O 1
ATOM 581 N N . ARG A 1 73 ? 6.444 -5.522 -10.725 1.00 89.62 73 ARG A N 1
ATOM 582 C CA . ARG A 1 73 ? 7.322 -5.907 -9.614 1.00 89.62 73 ARG A CA 1
ATOM 583 C C . ARG A 1 73 ? 8.240 -4.771 -9.127 1.00 89.62 73 ARG A C 1
ATOM 585 O O . ARG A 1 73 ? 8.333 -4.596 -7.912 1.00 89.62 73 ARG A O 1
ATOM 592 N N . PRO A 1 74 ? 8.898 -3.974 -9.994 1.00 90.62 74 PRO A N 1
ATOM 593 C CA . PRO A 1 74 ? 9.687 -2.832 -9.533 1.00 90.62 74 PRO A CA 1
ATOM 594 C C . PRO A 1 74 ? 8.849 -1.773 -8.805 1.00 90.62 74 PRO A C 1
ATOM 596 O O . PRO A 1 74 ? 9.258 -1.321 -7.735 1.00 90.62 74 PRO A O 1
ATOM 599 N N . ALA A 1 75 ? 7.670 -1.420 -9.333 1.00 90.12 75 ALA A N 1
ATOM 600 C CA . ALA A 1 75 ? 6.787 -0.425 -8.723 1.00 90.12 75 ALA A CA 1
ATOM 601 C C . ALA A 1 75 ? 6.307 -0.879 -7.337 1.00 90.12 75 ALA A C 1
ATOM 603 O O . ALA A 1 75 ? 6.395 -0.127 -6.366 1.00 90.12 75 ALA A O 1
ATOM 604 N N . ILE A 1 76 ? 5.897 -2.144 -7.221 1.00 89.44 76 ILE A N 1
ATOM 605 C CA . ILE A 1 76 ? 5.440 -2.742 -5.962 1.00 89.44 76 ILE A CA 1
ATOM 606 C C . ILE A 1 76 ? 6.574 -2.823 -4.936 1.00 89.44 76 ILE A C 1
ATOM 608 O O . ILE A 1 76 ? 6.359 -2.498 -3.773 1.00 89.44 76 ILE A O 1
ATOM 612 N N . ASN A 1 77 ? 7.797 -3.179 -5.340 1.00 88.19 77 ASN A N 1
ATOM 613 C CA . ASN A 1 77 ? 8.940 -3.224 -4.424 1.00 88.19 77 ASN A CA 1
ATOM 614 C C . ASN A 1 77 ? 9.288 -1.839 -3.852 1.00 88.19 77 ASN A C 1
ATOM 616 O O . ASN A 1 77 ? 9.597 -1.718 -2.665 1.00 88.19 77 ASN A O 1
ATOM 620 N N . ILE A 1 78 ? 9.235 -0.791 -4.682 1.00 88.38 78 ILE A N 1
ATOM 621 C CA . ILE A 1 78 ? 9.464 0.593 -4.244 1.00 88.38 78 ILE A CA 1
ATOM 622 C C . ILE A 1 78 ? 8.341 1.041 -3.305 1.00 88.38 78 ILE A C 1
ATOM 624 O O . ILE A 1 78 ? 8.622 1.567 -2.225 1.00 88.38 78 ILE A O 1
ATOM 628 N N . ALA A 1 79 ? 7.087 0.787 -3.688 1.00 85.75 79 ALA A N 1
ATOM 629 C CA . ALA A 1 79 ? 5.918 1.120 -2.886 1.00 85.75 79 ALA A CA 1
ATOM 630 C C . ALA A 1 79 ? 5.952 0.417 -1.524 1.00 85.75 79 ALA A C 1
ATOM 632 O O . ALA A 1 79 ? 5.760 1.072 -0.506 1.00 85.75 79 ALA A O 1
ATOM 633 N N . LEU A 1 80 ? 6.287 -0.876 -1.483 1.00 84.06 80 LEU A N 1
ATOM 634 C CA . LEU A 1 80 ? 6.389 -1.653 -0.249 1.00 84.06 80 LEU A CA 1
ATOM 635 C C . LEU A 1 80 ? 7.506 -1.136 0.656 1.00 84.06 80 LEU A C 1
ATOM 637 O O . LEU A 1 80 ? 7.297 -0.974 1.855 1.00 84.06 80 LEU A O 1
ATOM 641 N N . LYS A 1 81 ? 8.681 -0.823 0.097 1.00 85.50 81 LYS A N 1
ATOM 642 C CA . LYS A 1 81 ? 9.775 -0.218 0.866 1.00 85.50 81 LYS A CA 1
ATOM 643 C C . LYS A 1 81 ? 9.322 1.093 1.509 1.00 85.50 81 LYS A C 1
ATOM 645 O O . LYS A 1 81 ? 9.526 1.286 2.703 1.00 85.50 81 LYS A O 1
ATOM 650 N N . LYS A 1 82 ? 8.669 1.966 0.735 1.00 83.94 82 LYS A N 1
ATOM 651 C CA . LYS A 1 82 ? 8.124 3.233 1.235 1.00 83.94 82 LYS A CA 1
ATOM 652 C C . LYS A 1 82 ? 7.051 3.002 2.298 1.00 83.94 82 LYS A C 1
ATOM 654 O O . LYS A 1 82 ? 7.097 3.655 3.333 1.00 83.94 82 LYS A O 1
ATOM 659 N N . TYR A 1 83 ? 6.138 2.062 2.066 1.00 75.25 83 TYR A N 1
ATOM 660 C CA . TYR A 1 83 ? 5.057 1.706 2.981 1.00 75.25 83 TYR A CA 1
ATOM 661 C C . TYR A 1 83 ? 5.607 1.206 4.321 1.00 75.25 83 TYR A C 1
ATOM 663 O O . TYR A 1 83 ? 5.263 1.760 5.358 1.00 75.25 83 TYR A O 1
ATOM 671 N N . LEU A 1 84 ? 6.562 0.271 4.320 1.00 72.81 84 LEU A N 1
ATOM 672 C CA . LEU A 1 84 ? 7.194 -0.251 5.538 1.00 72.81 84 LEU A CA 1
ATOM 673 C C . LEU A 1 84 ? 7.985 0.8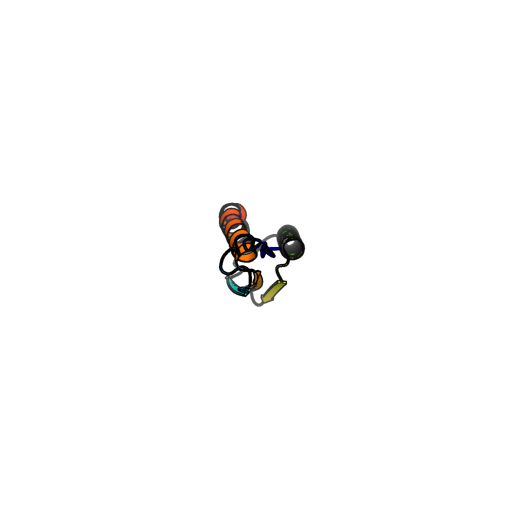18 6.308 1.00 72.81 84 LEU A C 1
ATOM 675 O O . LEU A 1 84 ? 7.888 0.891 7.531 1.00 72.81 84 LEU A O 1
ATOM 679 N N . THR A 1 85 ? 8.726 1.685 5.611 1.00 71.12 85 THR A N 1
ATOM 680 C CA . THR A 1 85 ? 9.418 2.817 6.253 1.00 71.12 85 THR A CA 1
ATOM 681 C C . THR A 1 85 ? 8.431 3.859 6.785 1.00 71.12 85 THR A C 1
ATOM 683 O O . THR A 1 85 ? 8.666 4.455 7.830 1.00 71.12 85 THR A O 1
ATOM 686 N N . SER A 1 86 ? 7.303 4.065 6.101 1.00 63.16 86 SER A N 1
ATOM 687 C CA . SER A 1 86 ? 6.255 4.977 6.557 1.00 63.16 86 SER A CA 1
ATOM 688 C C . SER A 1 86 ? 5.453 4.410 7.721 1.00 63.16 86 SER A C 1
ATOM 690 O O . SER A 1 86 ? 5.092 5.175 8.598 1.00 63.16 86 SER A O 1
ATOM 692 N N . ILE A 1 87 ? 5.245 3.092 7.809 1.00 54.16 87 ILE A N 1
ATOM 693 C CA . ILE A 1 87 ? 4.599 2.451 8.960 1.00 54.16 87 ILE A CA 1
ATOM 694 C C . ILE A 1 87 ? 5.397 2.724 10.237 1.00 54.16 87 ILE A C 1
ATOM 696 O O . ILE A 1 87 ? 4.794 2.992 11.265 1.00 54.16 87 ILE A O 1
ATOM 700 N N . GLN A 1 88 ? 6.732 2.786 10.188 1.00 45.06 88 GLN A N 1
ATOM 701 C CA . GLN A 1 88 ? 7.527 3.231 11.343 1.00 45.06 88 GLN A CA 1
ATOM 702 C C . GLN A 1 88 ? 7.278 4.698 11.752 1.00 45.06 88 GLN A C 1
ATOM 704 O O . GLN A 1 88 ? 7.511 5.035 12.907 1.00 45.06 88 GLN A O 1
ATOM 709 N N . LEU A 1 89 ? 6.772 5.553 10.854 1.00 39.62 89 LEU A N 1
ATOM 710 C C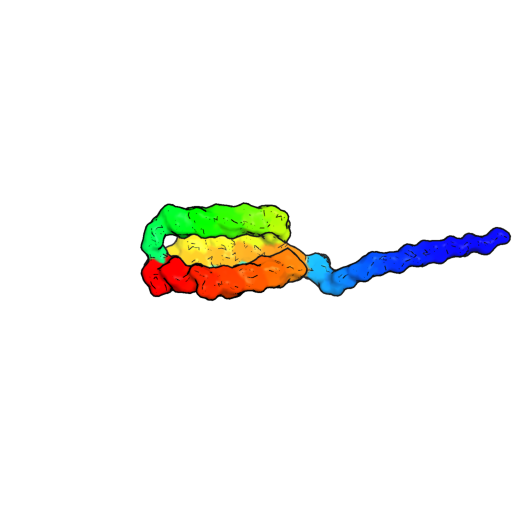A . LEU A 1 89 ? 6.312 6.918 11.163 1.00 39.62 89 LEU A CA 1
ATOM 711 C C . LEU A 1 89 ? 4.798 7.021 11.449 1.00 39.62 89 LEU A C 1
ATOM 713 O O . LEU A 1 89 ? 4.380 7.963 12.112 1.00 39.62 89 LEU A O 1
ATOM 717 N N . PHE A 1 90 ? 3.984 6.082 10.956 1.00 39.53 90 PHE A N 1
ATOM 718 C CA . PHE A 1 90 ? 2.516 6.042 11.070 1.00 39.53 90 PHE A CA 1
ATOM 719 C C . PHE A 1 90 ? 2.012 5.045 12.128 1.00 39.53 90 PHE A C 1
ATOM 721 O O . PHE A 1 90 ? 0.807 4.928 12.334 1.00 39.53 90 PHE A O 1
ATOM 728 N N . PHE A 1 91 ? 2.918 4.374 12.847 1.00 37.88 91 PHE A N 1
ATOM 729 C CA . PHE A 1 91 ? 2.607 3.528 14.001 1.00 37.88 91 PHE A CA 1
ATOM 730 C C . PHE A 1 91 ? 1.712 4.202 15.066 1.00 37.88 91 PHE A C 1
ATOM 732 O O . PHE A 1 91 ? 0.923 3.475 15.662 1.00 37.88 91 PHE A O 1
ATOM 739 N N . PRO A 1 92 ? 1.737 5.537 15.299 1.00 30.89 92 PRO A N 1
ATOM 740 C CA . PRO A 1 92 ? 0.788 6.148 16.231 1.00 30.89 92 PRO A CA 1
ATOM 741 C C . PRO A 1 92 ? -0.617 6.416 15.653 1.00 30.89 92 PRO A C 1
ATOM 743 O O . PRO A 1 92 ? -1.457 6.888 16.399 1.00 30.89 92 PRO A O 1
ATOM 746 N N . ILE A 1 93 ? -0.896 6.137 14.369 1.00 33.94 93 ILE A N 1
ATOM 747 C CA . ILE A 1 93 ? -2.206 6.415 13.721 1.00 33.94 93 ILE A CA 1
ATOM 748 C C . ILE A 1 93 ? -3.026 5.128 13.476 1.00 33.94 93 ILE A C 1
ATOM 750 O O . ILE A 1 93 ? -4.178 5.179 13.064 1.00 33.94 93 ILE A O 1
ATOM 754 N N . LEU A 1 94 ? -2.445 3.950 13.726 1.00 35.28 94 LEU A N 1
ATOM 755 C CA . LEU A 1 94 ? -3.114 2.650 13.551 1.00 35.28 94 LEU A CA 1
ATOM 756 C C . LEU A 1 94 ? -3.148 1.805 14.837 1.00 35.28 94 LEU A C 1
ATOM 758 O O . LEU A 1 94 ? -3.438 0.609 14.772 1.00 35.28 94 LEU A O 1
ATOM 762 N N . LEU A 1 95 ? -2.801 2.397 15.985 1.00 29.77 95 LEU A N 1
ATOM 763 C CA . LEU A 1 95 ? -2.798 1.707 17.280 1.00 29.77 95 LEU A CA 1
ATOM 764 C C . LEU A 1 95 ? -3.024 2.638 18.490 1.00 29.77 95 LEU A C 1
ATOM 766 O O . LEU A 1 95 ? -2.542 2.327 19.580 1.00 29.77 95 LEU A O 1
ATOM 770 N N . ILE A 1 96 ? -3.728 3.763 18.317 1.00 36.84 96 ILE A N 1
ATOM 771 C CA . ILE A 1 96 ? -4.221 4.602 19.426 1.00 36.84 96 ILE A CA 1
ATOM 772 C C . ILE A 1 96 ? -5.628 5.087 19.109 1.00 36.84 96 ILE A C 1
ATOM 774 O O . ILE A 1 96 ? -5.796 5.655 18.008 1.00 36.84 96 ILE A O 1
#

pLDDT: mean 73.79, std 18.58, range [29.77, 94.19]

Foldseek 3Di:
DDDPPPPPPPPPPPPQQVPKDKDKDKDFQDDQPDPVVVVVVVVVVVVLCVVLVKDKDWDDPPRMIIIMIMDGPVSVVVVVVVVVVVCVVCVVRRHD

Secondary structure (DSSP, 8-state):
--------------TTTT-EEEEEEEEE------HHHHHHHHHHHHHHHHHTT-EEEEEEETTEEEEEEEEEHHHHHHHHHHHHHHHHHHTTTS--

Sequence (96 aa):
MTIATSHTPESKKINGEHILINMIYIAKNVDLDSGIELTRALEYWRRYFEENNIASALVISEGYFVQSFQGTRPAINIALKKYLTSIQLFFPILLI